Protein AF-A0A916EK78-F1 (afdb_monomer_lite)

Organism: NCBI:txid588596

Secondary structure (DSSP, 8-state):
-PPPPPPPPPSSHHHHHHHHHHHHHHHHHHHHHTS--------HHHHHHHHH-S-------------------------------------------------HHHHHHHHHHHHHHHHIIIIIGGG-

Radius of gyration: 34.61 Å; chains: 1; bounding box: 76×49×81 Å

Structure (mmCIF, N/CA/C/O backbone):
data_AF-A0A916EK78-F1
#
_entry.id   AF-A0A916EK78-F1
#
loop_
_atom_site.group_PDB
_atom_site.id
_atom_site.type_symbol
_atom_site.label_atom_id
_atom_site.label_alt_id
_atom_site.label_comp_id
_atom_site.label_asym_id
_atom_site.label_entity_id
_atom_site.label_seq_id
_atom_site.pdbx_PDB_ins_code
_atom_site.Cartn_x
_atom_site.Cartn_y
_atom_site.Cartn_z
_atom_site.occupancy
_atom_site.B_iso_or_equiv
_atom_site.auth_seq_id
_atom_site.auth_comp_id
_atom_site.auth_asym_id
_atom_site.auth_atom_id
_atom_site.pdbx_PDB_model_num
ATOM 1 N N . MET A 1 1 ? -5.879 -19.128 -7.252 1.00 50.16 1 MET A N 1
ATOM 2 C CA . MET A 1 1 ? -6.136 -19.045 -5.795 1.00 50.16 1 MET A CA 1
ATOM 3 C C . MET A 1 1 ? -7.344 -18.148 -5.583 1.00 50.16 1 MET A C 1
ATOM 5 O O . MET A 1 1 ? -7.380 -17.085 -6.186 1.00 50.16 1 MET A O 1
ATOM 9 N N . LYS A 1 2 ? -8.356 -18.576 -4.820 1.00 68.94 2 LYS A N 1
ATOM 10 C CA . LYS A 1 2 ? -9.522 -17.722 -4.540 1.00 68.94 2 LYS A CA 1
ATOM 11 C C . LYS A 1 2 ? -9.130 -16.699 -3.474 1.00 68.94 2 LYS A C 1
ATOM 13 O O . LYS A 1 2 ? -8.594 -17.080 -2.438 1.00 68.94 2 LYS A O 1
ATOM 18 N N . GLN A 1 3 ? -9.346 -15.418 -3.754 1.00 69.06 3 GLN A N 1
ATOM 19 C CA . GLN A 1 3 ? -9.033 -14.344 -2.816 1.00 69.06 3 GLN A CA 1
ATOM 20 C C . GLN A 1 3 ? -9.987 -14.437 -1.613 1.00 69.06 3 GLN A C 1
ATOM 22 O O . GLN A 1 3 ? -11.180 -14.684 -1.813 1.00 69.06 3 GLN A O 1
ATOM 27 N N . PRO A 1 4 ? -9.498 -14.273 -0.371 1.00 75.12 4 PRO A N 1
ATOM 28 C CA . PRO A 1 4 ? -10.361 -14.326 0.798 1.00 75.12 4 PRO A CA 1
ATOM 29 C C . PRO A 1 4 ? -11.385 -13.180 0.772 1.00 75.12 4 PRO A C 1
ATOM 31 O O . PRO A 1 4 ? -11.087 -12.103 0.231 1.00 75.12 4 PRO A O 1
ATOM 34 N N . PRO A 1 5 ? -12.579 -13.400 1.353 1.00 79.38 5 PRO A N 1
ATOM 35 C CA . PRO A 1 5 ? -13.613 -12.379 1.424 1.00 79.38 5 PRO A CA 1
ATOM 36 C C . PRO A 1 5 ? -13.136 -11.166 2.239 1.00 79.38 5 PRO A C 1
ATOM 38 O O . PRO A 1 5 ? -12.307 -11.313 3.145 1.00 79.38 5 PRO A O 1
ATOM 41 N N . PRO A 1 6 ? -13.637 -9.958 1.926 1.00 82.69 6 PRO A N 1
ATOM 42 C CA . PRO A 1 6 ? -13.287 -8.756 2.669 1.00 82.69 6 PRO A CA 1
ATOM 43 C C . PRO A 1 6 ? -13.760 -8.854 4.133 1.00 82.69 6 PRO A C 1
ATOM 45 O O . PRO A 1 6 ? -14.808 -9.445 4.406 1.00 82.69 6 PRO A O 1
ATOM 48 N N . PRO A 1 7 ? -13.022 -8.261 5.087 1.00 82.81 7 PRO A N 1
ATOM 49 C CA . PRO A 1 7 ? -13.435 -8.210 6.478 1.00 82.81 7 PRO A CA 1
ATOM 50 C C . PRO A 1 7 ? -14.677 -7.313 6.651 1.00 82.81 7 PRO A C 1
ATOM 52 O O . PRO A 1 7 ? -14.784 -6.272 5.988 1.00 82.81 7 PRO A O 1
ATOM 55 N N . PRO A 1 8 ? -15.594 -7.669 7.570 1.00 85.44 8 PRO A N 1
ATOM 56 C CA . PRO A 1 8 ? -16.804 -6.893 7.835 1.00 85.44 8 PRO A CA 1
ATOM 57 C C . PRO A 1 8 ? -16.483 -5.488 8.369 1.00 85.44 8 PRO A C 1
ATOM 59 O O . PRO A 1 8 ? -15.441 -5.276 8.999 1.00 85.44 8 PRO A O 1
ATOM 62 N N . GLU A 1 9 ? -17.378 -4.521 8.131 1.00 84.12 9 GLU A N 1
ATOM 63 C CA . GLU A 1 9 ? -17.207 -3.156 8.647 1.00 84.12 9 GLU A CA 1
ATOM 64 C C . GLU A 1 9 ? -17.256 -3.167 10.187 1.00 84.12 9 GLU A C 1
ATOM 66 O O . GLU A 1 9 ? -18.192 -3.713 10.780 1.00 84.12 9 GLU A O 1
ATOM 71 N N . PRO A 1 10 ? -16.256 -2.587 10.874 1.00 83.44 10 PRO A N 1
ATOM 72 C CA . PRO A 1 10 ? -16.232 -2.581 12.326 1.00 83.44 10 PRO A CA 1
ATOM 73 C C . PRO A 1 10 ? -17.233 -1.568 12.889 1.00 83.44 10 PRO A C 1
ATOM 75 O O . PRO A 1 10 ? -17.247 -0.401 12.503 1.00 83.44 10 PRO A O 1
ATOM 78 N N . SER A 1 11 ? -17.992 -1.983 13.904 1.00 79.50 11 SER A N 1
ATOM 79 C CA . SER A 1 11 ? -18.971 -1.126 14.591 1.00 79.50 11 SER A CA 1
ATOM 80 C C . SER A 1 11 ? -18.333 0.008 15.406 1.00 79.50 11 SER A C 1
ATOM 82 O O . SER A 1 11 ? -18.956 1.037 15.665 1.00 79.50 11 SER A O 1
ATOM 84 N N . LYS A 1 12 ? -17.070 -0.149 15.825 1.00 83.19 12 LYS A N 1
ATOM 85 C CA . LYS A 1 12 ? -16.374 0.819 16.684 1.00 83.19 12 LYS A CA 1
ATOM 86 C C . LYS A 1 12 ? -15.672 1.900 15.861 1.00 83.19 12 LYS A C 1
ATOM 88 O O . LYS A 1 12 ? -14.772 1.616 15.071 1.00 83.19 12 LYS A O 1
ATOM 93 N N . LYS A 1 13 ? -15.960 3.169 16.173 1.00 76.38 13 LYS A N 1
ATOM 94 C CA . LYS A 1 13 ? -15.394 4.364 15.508 1.00 76.38 13 LYS A CA 1
ATOM 95 C C . LYS A 1 13 ? -13.855 4.354 15.412 1.00 76.38 13 LYS A C 1
ATOM 97 O O . LYS A 1 13 ? -13.307 4.714 14.376 1.00 76.38 13 LYS A O 1
ATOM 102 N N . LYS A 1 14 ? -13.149 3.860 16.443 1.00 72.00 14 LYS A N 1
ATOM 103 C CA . LYS A 1 14 ? -11.671 3.743 16.475 1.00 72.00 14 LYS A CA 1
ATOM 104 C C . LYS A 1 14 ? -11.112 2.710 15.481 1.00 72.00 14 LYS A C 1
ATOM 106 O O . LYS A 1 14 ? -9.983 2.849 15.021 1.00 72.00 14 LYS A O 1
ATOM 111 N N . GLN A 1 15 ? -11.884 1.678 15.143 1.00 78.50 15 GLN A N 1
ATOM 112 C CA . GLN A 1 15 ? -11.487 0.639 14.184 1.00 78.50 15 GLN A CA 1
ATOM 113 C C . GLN A 1 15 ? -11.855 1.003 12.739 1.00 78.50 15 GLN A C 1
ATOM 115 O O . GLN A 1 15 ? -11.230 0.496 11.809 1.00 78.50 15 GLN A O 1
ATOM 120 N N . ARG A 1 16 ? -12.790 1.943 12.547 1.00 84.75 16 ARG A N 1
ATOM 121 C CA . ARG A 1 16 ? -13.236 2.408 11.227 1.00 84.75 16 ARG A CA 1
ATOM 122 C C . ARG A 1 16 ? -12.105 2.992 10.381 1.00 84.75 16 ARG A C 1
ATOM 124 O O . ARG A 1 16 ? -12.067 2.757 9.180 1.00 84.75 16 ARG A O 1
ATOM 131 N N . ASN A 1 17 ? -11.143 3.678 11.003 1.00 87.25 17 ASN A N 1
ATOM 132 C CA . ASN A 1 17 ? -10.013 4.259 10.274 1.00 87.25 17 ASN A CA 1
ATOM 133 C C . ASN A 1 17 ? -9.085 3.178 9.690 1.00 87.25 17 ASN A C 1
ATOM 135 O O . ASN A 1 17 ? -8.669 3.265 8.540 1.00 87.25 17 ASN A O 1
ATOM 139 N N . LYS A 1 18 ? -8.827 2.101 10.448 1.00 85.69 18 LYS A N 1
ATOM 140 C CA . LYS A 1 18 ? -8.050 0.952 9.953 1.00 85.69 18 LYS A CA 1
ATOM 141 C C . LYS A 1 18 ? -8.777 0.230 8.819 1.00 85.69 18 LYS A C 1
ATOM 143 O O . LYS A 1 18 ? -8.141 -0.170 7.852 1.00 85.69 18 LYS A O 1
ATOM 148 N N . TRP A 1 19 ? -10.098 0.089 8.931 1.00 88.19 19 TRP A N 1
ATOM 149 C CA . TRP A 1 19 ? -10.919 -0.526 7.888 1.00 88.19 19 TRP A CA 1
ATOM 150 C C . TRP A 1 19 ? -10.953 0.314 6.607 1.00 88.19 19 TRP A C 1
ATOM 152 O O . TRP A 1 19 ? -10.839 -0.236 5.518 1.00 88.19 19 TRP A O 1
ATOM 162 N N . LYS A 1 20 ? -11.007 1.646 6.731 1.00 89.50 20 LYS A N 1
ATOM 163 C CA . LYS A 1 20 ? -10.901 2.560 5.589 1.00 89.50 20 LYS A CA 1
ATOM 164 C C . LYS A 1 20 ? -9.570 2.384 4.847 1.00 89.50 20 LYS A C 1
ATOM 166 O O . LYS A 1 20 ? -9.586 2.139 3.648 1.00 89.50 20 LYS A O 1
ATOM 171 N N . ILE A 1 21 ? -8.448 2.402 5.572 1.00 90.38 21 ILE A N 1
ATOM 172 C CA . ILE A 1 21 ? -7.109 2.179 4.994 1.00 90.38 21 ILE A CA 1
ATOM 173 C C . ILE A 1 21 ? -7.021 0.804 4.320 1.00 90.38 21 ILE A C 1
ATOM 175 O O . ILE A 1 21 ? -6.440 0.666 3.248 1.00 90.38 21 ILE A O 1
ATOM 179 N N . TRP A 1 22 ? -7.593 -0.231 4.942 1.00 89.88 22 TRP A N 1
AT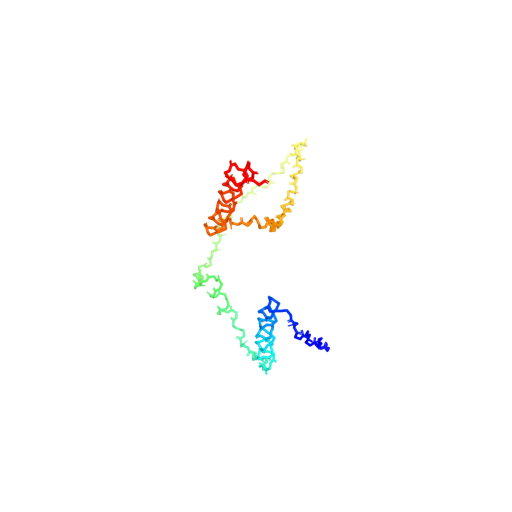OM 180 C CA . TRP A 1 22 ? -7.635 -1.567 4.349 1.00 89.88 22 TRP A CA 1
ATOM 181 C C . TRP A 1 22 ? -8.398 -1.570 3.019 1.00 89.88 22 TRP A C 1
ATOM 183 O O . TRP A 1 22 ? -7.928 -2.163 2.051 1.00 89.88 22 TRP A O 1
ATOM 193 N N . LYS A 1 23 ? -9.540 -0.876 2.961 1.00 91.88 23 LYS A N 1
ATOM 194 C CA . LYS A 1 23 ? -10.370 -0.763 1.759 1.00 91.88 23 LYS A CA 1
ATOM 195 C C . LYS A 1 23 ? -9.629 -0.058 0.622 1.00 91.88 23 LYS A C 1
ATOM 197 O O . LYS A 1 23 ? -9.637 -0.562 -0.494 1.00 91.88 23 LYS A O 1
ATOM 202 N N . GLU A 1 24 ? -8.952 1.048 0.927 1.00 93.56 24 GLU A N 1
ATOM 203 C CA . GLU A 1 24 ? -8.128 1.800 -0.031 1.00 93.56 24 GLU A CA 1
ATOM 204 C C . GLU A 1 24 ? -7.002 0.924 -0.601 1.00 93.56 24 GLU A C 1
ATOM 206 O O . GLU A 1 24 ? -6.885 0.786 -1.815 1.00 93.56 24 GLU A O 1
ATOM 211 N N . LYS A 1 25 ? -6.242 0.231 0.258 1.00 91.44 25 LYS A N 1
ATOM 212 C CA . LYS A 1 25 ? -5.181 -0.692 -0.188 1.00 91.44 25 LYS A CA 1
ATOM 213 C C . LYS A 1 25 ? -5.703 -1.855 -1.019 1.00 91.44 25 LYS A C 1
ATOM 215 O O . LYS A 1 25 ? -5.013 -2.337 -1.913 1.00 91.44 25 LYS A O 1
ATOM 220 N N . ARG A 1 26 ? -6.893 -2.363 -0.688 1.00 89.56 26 ARG A N 1
ATOM 221 C CA . ARG A 1 26 ? -7.501 -3.449 -1.454 1.00 89.56 26 ARG A CA 1
ATOM 222 C C . ARG A 1 26 ? -7.867 -2.978 -2.857 1.00 89.56 26 ARG A C 1
ATOM 224 O O . ARG A 1 26 ? -7.564 -3.686 -3.806 1.00 89.56 26 ARG A O 1
ATOM 231 N N . GLN A 1 27 ? -8.442 -1.787 -2.972 1.00 90.06 27 GLN A N 1
ATOM 232 C CA . GLN A 1 27 ? -8.753 -1.190 -4.264 1.00 90.06 27 GLN A CA 1
ATOM 233 C C . GLN A 1 27 ? -7.487 -0.951 -5.095 1.00 90.06 27 GLN A C 1
ATOM 235 O O . GLN A 1 27 ? -7.444 -1.354 -6.247 1.00 90.06 27 GLN A O 1
ATOM 240 N N . GLU A 1 28 ? -6.426 -0.408 -4.494 1.00 91.56 28 GLU A N 1
ATOM 241 C CA . GLU A 1 28 ? -5.133 -0.225 -5.169 1.00 91.56 28 GLU A CA 1
ATOM 242 C C . GLU A 1 28 ? -4.551 -1.551 -5.687 1.00 91.56 28 GLU A C 1
ATOM 244 O O . GLU A 1 28 ? -4.047 -1.625 -6.808 1.00 91.56 28 GLU A O 1
ATOM 249 N N . TYR A 1 29 ? -4.645 -2.620 -4.890 1.00 88.56 29 TYR A N 1
ATOM 250 C CA . TYR A 1 29 ? -4.231 -3.955 -5.316 1.00 88.56 29 TYR A CA 1
ATOM 251 C C . TYR A 1 29 ? -5.082 -4.479 -6.475 1.00 88.56 29 TYR A C 1
ATOM 253 O O . TYR A 1 29 ? -4.536 -5.023 -7.432 1.00 88.56 29 TYR A O 1
ATOM 261 N N . ASP A 1 30 ? -6.402 -4.328 -6.397 1.00 88.31 30 ASP A N 1
ATOM 262 C CA . ASP A 1 30 ? -7.311 -4.795 -7.441 1.00 88.31 30 ASP A CA 1
ATOM 263 C C . ASP A 1 30 ? -7.073 -4.011 -8.755 1.00 88.31 30 ASP A C 1
ATOM 265 O O . ASP A 1 30 ? -6.985 -4.631 -9.813 1.00 88.31 30 ASP A O 1
ATOM 269 N N . ASP A 1 31 ? -6.828 -2.695 -8.685 1.00 90.56 31 ASP A N 1
ATOM 270 C CA . ASP A 1 31 ? -6.449 -1.835 -9.822 1.00 90.56 31 ASP A CA 1
ATOM 271 C C . ASP A 1 31 ? -5.073 -2.194 -10.413 1.00 90.56 31 ASP A C 1
ATOM 273 O O . ASP A 1 31 ? -4.816 -2.031 -11.610 1.00 90.56 31 ASP A O 1
ATOM 277 N N . PHE A 1 32 ? -4.142 -2.654 -9.574 1.00 87.88 32 PHE A N 1
ATOM 278 C CA . PHE A 1 32 ? -2.851 -3.165 -10.023 1.00 87.88 32 PHE A CA 1
ATOM 279 C C . PHE A 1 32 ? -3.014 -4.507 -10.743 1.00 87.88 32 PHE A C 1
ATOM 281 O O . PHE A 1 32 ? -2.492 -4.680 -11.842 1.00 87.88 32 PHE A O 1
ATOM 288 N N . MET A 1 33 ? -3.770 -5.438 -10.158 1.00 86.81 33 MET A N 1
ATOM 289 C CA . MET A 1 33 ? -4.001 -6.771 -10.722 1.00 86.81 33 MET A CA 1
ATOM 290 C C . MET A 1 33 ? -4.900 -6.753 -11.961 1.00 86.81 33 MET A C 1
ATOM 292 O O . MET A 1 33 ? -4.820 -7.668 -12.778 1.00 86.81 33 MET A O 1
ATOM 296 N N . SER A 1 34 ? -5.752 -5.736 -12.119 1.00 89.31 34 SER A N 1
ATOM 297 C CA . SER A 1 34 ? -6.579 -5.569 -13.316 1.00 89.31 34 SER A CA 1
ATOM 298 C C . SER A 1 34 ? -5.767 -5.150 -14.538 1.00 89.31 34 SER A C 1
ATOM 300 O O . SER A 1 34 ? -6.243 -5.289 -15.665 1.00 89.31 34 SER A O 1
ATOM 302 N N . LYS A 1 35 ? -4.557 -4.612 -14.343 1.00 86.75 35 LYS A N 1
ATOM 303 C CA . LYS A 1 35 ? -3.671 -4.260 -15.451 1.00 86.75 35 LYS A CA 1
ATOM 304 C C . LYS A 1 35 ? -3.014 -5.540 -15.971 1.00 86.75 35 LYS A C 1
ATOM 306 O O . LYS A 1 35 ? -2.357 -6.238 -15.196 1.00 86.75 35 LYS A O 1
ATOM 311 N N . PRO A 1 36 ? -3.160 -5.865 -17.268 1.00 84.44 36 PRO A N 1
ATOM 312 C CA . PRO A 1 36 ? -2.440 -6.989 -17.840 1.00 84.44 36 PRO A CA 1
ATOM 313 C C . PRO A 1 36 ? -0.938 -6.747 -17.691 1.00 84.44 36 PRO A C 1
ATOM 315 O O . PRO A 1 36 ? -0.465 -5.612 -17.784 1.00 84.44 36 PRO A O 1
ATOM 318 N N . TYR A 1 37 ? -0.186 -7.819 -17.451 1.00 78.81 37 TYR A N 1
ATOM 319 C CA . TYR A 1 37 ? 1.265 -7.732 -17.404 1.00 78.81 37 TYR A CA 1
ATOM 320 C C . TYR A 1 37 ? 1.786 -7.266 -18.767 1.00 78.81 37 TYR A C 1
ATOM 322 O O . TYR A 1 37 ? 1.747 -8.008 -19.749 1.00 78.81 37 TYR A O 1
ATOM 330 N N . THR A 1 38 ? 2.276 -6.032 -18.826 1.00 79.56 38 THR A N 1
ATOM 331 C CA . THR A 1 38 ? 2.981 -5.528 -19.999 1.00 79.56 38 THR A CA 1
ATOM 332 C C . THR A 1 38 ? 4.425 -5.993 -19.901 1.00 79.56 38 THR A C 1
ATOM 334 O O . THR A 1 38 ? 5.181 -5.501 -19.062 1.00 79.56 38 THR A O 1
ATOM 337 N N . TYR A 1 39 ? 4.816 -6.944 -20.752 1.00 78.38 39 TYR A N 1
ATOM 338 C CA . TYR A 1 39 ? 6.220 -7.320 -20.878 1.00 78.38 39 TYR A CA 1
ATOM 339 C C . TYR A 1 39 ? 7.011 -6.098 -21.342 1.00 78.38 39 TYR A C 1
ATOM 341 O O . TYR A 1 39 ? 6.811 -5.591 -22.448 1.00 78.38 39 TYR A O 1
ATOM 349 N N . ARG A 1 40 ? 7.894 -5.604 -20.475 1.00 75.06 40 ARG A N 1
ATOM 350 C CA . ARG A 1 40 ? 8.869 -4.593 -20.861 1.00 75.06 40 ARG A CA 1
ATOM 351 C C . ARG A 1 40 ? 10.050 -5.336 -21.486 1.00 75.06 40 ARG A C 1
ATOM 353 O O . ARG A 1 40 ? 10.576 -6.233 -20.825 1.00 75.06 40 ARG A O 1
ATOM 360 N N . PRO A 1 41 ? 10.465 -5.000 -22.718 1.00 79.31 41 PRO A N 1
ATOM 361 C CA . PRO A 1 41 ? 11.659 -5.584 -23.308 1.00 79.31 41 PRO A CA 1
ATOM 362 C C . PRO A 1 41 ? 12.833 -5.410 -22.346 1.00 79.31 41 PRO A C 1
ATOM 364 O O . PRO A 1 41 ? 13.144 -4.290 -21.936 1.00 79.31 41 PRO A O 1
ATOM 367 N N . PHE A 1 42 ? 13.442 -6.521 -21.940 1.00 79.31 42 PHE A N 1
ATOM 368 C CA . PHE A 1 42 ? 14.638 -6.489 -21.113 1.00 79.31 42 PHE A CA 1
ATOM 369 C C . PHE A 1 42 ? 15.840 -6.248 -22.024 1.00 79.31 42 PHE A C 1
ATOM 371 O O . PHE A 1 42 ? 16.192 -7.114 -22.822 1.00 79.31 42 PHE A O 1
ATOM 378 N N . SER A 1 43 ? 16.458 -5.073 -21.917 1.00 81.62 43 SER A N 1
ATOM 379 C CA . SER A 1 43 ? 17.762 -4.803 -22.524 1.00 81.62 43 SER A CA 1
ATOM 380 C C . SER A 1 43 ? 18.836 -4.918 -21.436 1.00 81.62 43 SER A C 1
ATOM 382 O O . SER A 1 43 ? 18.868 -4.056 -20.548 1.00 81.62 43 SER A O 1
ATOM 384 N N . PRO A 1 44 ? 19.706 -5.944 -21.488 1.00 78.62 44 PRO A N 1
ATOM 385 C CA . PRO A 1 44 ? 20.793 -6.121 -20.526 1.00 78.62 44 PRO A CA 1
ATOM 386 C C . PRO A 1 44 ? 21.649 -4.860 -20.365 1.00 78.62 44 PRO A C 1
ATOM 388 O O . PRO A 1 44 ? 22.009 -4.510 -19.245 1.00 78.62 44 PRO A O 1
ATOM 391 N N . ASP A 1 45 ? 21.884 -4.136 -21.461 1.00 75.19 45 ASP A N 1
ATOM 392 C CA . ASP A 1 45 ? 22.697 -2.919 -21.473 1.00 75.19 45 ASP A CA 1
ATOM 393 C C . ASP A 1 45 ? 22.061 -1.784 -20.662 1.00 75.19 45 ASP A C 1
ATOM 395 O O . ASP A 1 45 ? 22.739 -1.152 -19.856 1.00 75.19 45 ASP A O 1
ATOM 399 N N . ALA A 1 46 ? 20.748 -1.558 -20.798 1.00 77.50 46 ALA A N 1
ATOM 400 C CA . ALA A 1 46 ? 20.065 -0.539 -19.995 1.00 77.50 46 ALA A CA 1
ATOM 401 C C . ALA A 1 46 ? 19.982 -0.937 -18.515 1.00 77.50 46 ALA A C 1
ATOM 403 O O . ALA A 1 46 ? 20.132 -0.083 -17.649 1.00 77.50 46 ALA A O 1
A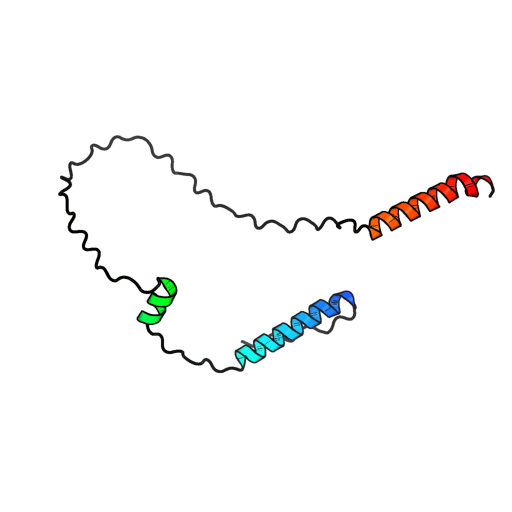TOM 404 N N . TYR A 1 47 ? 19.793 -2.229 -18.217 1.00 78.56 47 TYR A N 1
ATOM 405 C CA . TYR A 1 47 ? 19.809 -2.729 -16.839 1.00 78.56 47 TYR A CA 1
ATOM 406 C C . TYR A 1 47 ? 21.185 -2.529 -16.192 1.00 78.56 47 TYR A C 1
ATOM 408 O O . TYR A 1 47 ? 21.287 -2.058 -15.060 1.00 78.56 47 TYR A O 1
ATOM 416 N N . HIS A 1 48 ? 22.256 -2.840 -16.925 1.00 78.50 48 HIS A N 1
ATOM 417 C CA . HIS A 1 48 ? 23.618 -2.645 -16.445 1.00 78.50 48 HIS A CA 1
ATOM 418 C C . HIS A 1 48 ? 23.952 -1.154 -16.281 1.00 78.50 48 HIS A C 1
ATOM 420 O O . HIS A 1 48 ? 24.597 -0.784 -15.301 1.00 78.50 48 HIS A O 1
ATOM 426 N N . GLN A 1 49 ? 23.490 -0.290 -17.190 1.00 79.06 49 GLN A N 1
ATOM 427 C CA . GLN A 1 49 ? 23.660 1.160 -17.064 1.00 79.06 49 GLN A CA 1
ATOM 428 C C . GLN A 1 49 ? 22.893 1.752 -15.876 1.00 79.06 49 GLN A C 1
ATOM 430 O O . GLN A 1 49 ? 23.394 2.658 -15.217 1.00 79.06 49 GLN A O 1
ATOM 435 N N . GLU A 1 50 ? 21.695 1.248 -15.577 1.00 78.94 50 GLU A N 1
ATOM 436 C CA . GLU A 1 50 ? 20.899 1.700 -14.433 1.00 78.94 50 GLU A CA 1
ATOM 437 C C . GLU A 1 50 ? 21.528 1.280 -13.096 1.00 78.94 50 GLU A C 1
ATOM 439 O O . GLU A 1 50 ? 21.590 2.087 -12.170 1.00 78.94 50 GLU A O 1
ATOM 444 N N . LEU A 1 51 ? 22.035 0.044 -12.991 1.00 80.31 51 LEU A N 1
ATOM 445 C CA . LEU A 1 51 ? 22.649 -0.444 -11.750 1.00 80.31 51 LEU A CA 1
ATOM 446 C C . LEU A 1 51 ? 24.060 0.092 -11.504 1.00 80.31 51 LEU A C 1
ATOM 448 O O . LEU A 1 51 ? 24.427 0.325 -10.353 1.00 80.31 51 LEU A O 1
ATOM 452 N N . PHE A 1 52 ? 24.866 0.227 -12.556 1.00 80.50 52 PHE A N 1
ATOM 453 C CA . PHE A 1 52 ? 26.304 0.483 -12.434 1.00 80.50 52 PHE A CA 1
ATOM 454 C C . PHE A 1 52 ? 26.729 1.838 -13.020 1.00 80.50 52 PHE A C 1
ATOM 456 O O . PHE A 1 52 ? 27.918 2.153 -13.032 1.00 80.50 52 PHE A O 1
ATOM 463 N N . GLY A 1 53 ? 25.772 2.656 -13.475 1.00 71.62 53 GLY A N 1
ATOM 464 C CA . GLY A 1 53 ? 26.045 3.874 -14.236 1.00 71.62 53 GLY A CA 1
ATOM 465 C C . GLY A 1 53 ? 26.531 3.561 -15.657 1.00 71.62 53 GLY A C 1
ATOM 466 O O . GLY A 1 53 ? 26.652 2.390 -16.029 1.00 71.62 53 GLY A O 1
ATOM 467 N N . PRO A 1 54 ? 26.820 4.582 -16.485 1.00 71.50 54 PRO A N 1
ATOM 468 C CA . PRO A 1 54 ? 27.533 4.373 -17.738 1.00 71.50 54 PRO A CA 1
ATOM 469 C C . PRO A 1 54 ? 28.893 3.760 -17.401 1.00 71.50 54 PRO A C 1
ATOM 471 O O . PRO A 1 54 ? 29.819 4.458 -16.989 1.00 71.50 54 PRO A O 1
ATOM 474 N N . ALA A 1 55 ? 28.982 2.434 -17.498 1.00 60.91 55 ALA A N 1
ATOM 475 C CA . ALA A 1 55 ? 30.212 1.714 -17.264 1.00 60.91 55 ALA A CA 1
ATOM 476 C C . ALA A 1 55 ? 31.238 2.251 -18.262 1.00 60.91 55 ALA A C 1
ATOM 478 O O . ALA A 1 55 ? 31.104 2.061 -19.472 1.00 60.91 55 ALA A O 1
ATOM 479 N N . HIS A 1 56 ? 32.246 2.947 -17.740 1.00 57.41 56 HIS A N 1
ATOM 480 C CA . HIS A 1 56 ? 33.538 3.073 -18.386 1.00 57.41 56 HIS A CA 1
ATOM 481 C C . HIS A 1 56 ? 34.014 1.628 -18.571 1.00 57.41 56 HIS A C 1
ATOM 483 O O . HIS A 1 56 ? 34.527 0.997 -17.649 1.00 57.41 56 HIS A O 1
ATOM 489 N N . LEU A 1 57 ? 33.705 1.056 -19.734 1.00 59.66 57 LEU A N 1
ATOM 490 C CA . LEU A 1 57 ? 34.273 -0.192 -20.217 1.00 59.66 57 LEU A CA 1
ATOM 491 C C . LEU A 1 57 ? 35.735 0.092 -20.558 1.00 59.66 57 LEU A C 1
ATOM 493 O O . LEU A 1 57 ? 36.122 0.004 -21.716 1.00 59.66 57 LEU A O 1
ATOM 497 N N . ASP A 1 58 ? 36.539 0.464 -19.566 1.00 59.12 58 ASP A N 1
ATOM 498 C CA . ASP A 1 58 ? 37.957 0.184 -19.667 1.00 59.12 58 ASP A CA 1
ATOM 499 C C . ASP A 1 58 ? 38.083 -1.292 -19.312 1.00 59.12 58 ASP A C 1
ATOM 501 O O . ASP A 1 58 ? 37.783 -1.679 -18.174 1.00 59.12 58 ASP A O 1
ATOM 505 N N . PRO A 1 59 ? 38.456 -2.158 -20.268 1.00 58.75 59 PRO A N 1
ATOM 506 C CA . PRO A 1 59 ? 38.827 -3.514 -19.938 1.00 58.75 59 PRO A CA 1
ATOM 507 C C . PRO A 1 59 ? 40.030 -3.385 -19.009 1.00 58.75 59 PRO A C 1
ATOM 509 O O . PRO A 1 59 ? 41.128 -3.051 -19.446 1.00 58.75 59 PRO A O 1
ATOM 512 N N . TYR A 1 60 ? 39.823 -3.586 -17.709 1.00 58.25 60 TYR A N 1
ATOM 513 C CA . TYR A 1 60 ? 40.923 -3.719 -16.770 1.00 58.25 60 TYR A CA 1
ATOM 514 C C . TYR A 1 60 ? 41.629 -5.041 -17.089 1.00 58.25 60 TYR A C 1
ATOM 516 O O . TYR A 1 60 ? 41.326 -6.090 -16.522 1.00 58.25 60 TYR A O 1
ATOM 524 N N . THR A 1 61 ? 42.532 -5.014 -18.068 1.00 59.50 61 THR A N 1
ATOM 525 C CA . THR A 1 61 ? 43.467 -6.101 -18.333 1.00 59.50 61 THR A CA 1
ATOM 526 C C . THR A 1 61 ? 44.563 -5.992 -17.285 1.00 59.50 61 THR A C 1
ATOM 528 O O . THR A 1 61 ? 45.512 -5.222 -17.415 1.00 59.50 61 THR A O 1
ATOM 531 N N . SER A 1 62 ? 44.381 -6.725 -16.190 1.00 58.91 62 SER A N 1
ATOM 532 C CA . SER A 1 62 ? 45.429 -6.998 -15.211 1.00 58.91 62 SER A CA 1
ATOM 533 C C . SER A 1 62 ? 46.526 -7.846 -15.871 1.00 58.91 62 SER A C 1
ATOM 535 O O . SER A 1 62 ? 46.587 -9.057 -15.679 1.00 58.91 62 SER A O 1
ATOM 537 N N . ASP A 1 63 ? 47.392 -7.210 -16.659 1.00 59.47 63 ASP A N 1
ATOM 538 C CA . ASP A 1 63 ? 48.653 -7.793 -17.141 1.00 59.47 63 ASP A CA 1
ATOM 539 C C . ASP A 1 63 ? 49.761 -7.703 -16.070 1.00 59.47 63 ASP A C 1
ATOM 541 O O . ASP A 1 63 ? 50.950 -7.656 -16.372 1.00 59.47 63 ASP A O 1
ATOM 545 N N . ASP A 1 64 ? 49.395 -7.720 -14.786 1.00 58.91 64 ASP A N 1
ATOM 546 C CA . ASP A 1 64 ? 50.340 -7.813 -13.671 1.00 58.91 64 ASP A CA 1
ATOM 547 C C . ASP A 1 64 ? 50.461 -9.271 -13.190 1.00 58.91 64 ASP A C 1
ATOM 549 O O . ASP A 1 64 ? 50.285 -9.599 -12.014 1.00 58.91 64 ASP A O 1
ATOM 553 N N . THR A 1 65 ? 50.810 -10.196 -14.091 1.00 57.03 65 THR A N 1
ATOM 554 C CA . THR A 1 65 ? 51.281 -11.528 -13.681 1.00 57.03 65 THR A CA 1
ATOM 555 C C . THR A 1 65 ? 52.713 -11.430 -13.163 1.00 57.03 65 THR A C 1
ATOM 557 O O . THR A 1 65 ? 53.675 -11.765 -13.855 1.00 57.03 65 THR A O 1
ATOM 560 N N . LYS A 1 66 ? 52.883 -10.991 -11.914 1.00 57.03 66 LYS A N 1
ATOM 561 C CA . LYS A 1 66 ? 54.134 -11.234 -11.186 1.00 57.03 66 LYS A CA 1
ATOM 562 C C . LYS A 1 66 ? 54.136 -12.708 -10.802 1.00 57.03 66 LYS A C 1
ATOM 564 O O . LYS A 1 66 ? 53.293 -13.140 -10.020 1.00 57.03 66 LYS A O 1
ATOM 569 N N . ALA A 1 67 ? 55.037 -13.483 -11.401 1.00 56.22 67 ALA A N 1
ATOM 570 C CA . ALA A 1 67 ? 55.212 -14.901 -11.117 1.00 56.22 67 ALA A CA 1
ATOM 571 C C . ALA A 1 67 ? 55.505 -15.101 -9.620 1.00 56.22 67 ALA A C 1
ATOM 573 O O . ALA A 1 67 ? 56.627 -14.913 -9.155 1.00 56.22 67 ALA A O 1
ATOM 574 N N . VAL A 1 68 ? 54.478 -15.451 -8.848 1.00 57.97 68 VAL A N 1
ATOM 575 C CA . VAL A 1 68 ? 54.643 -15.901 -7.468 1.00 57.97 68 VAL A CA 1
ATOM 576 C C . VAL A 1 68 ? 55.153 -17.334 -7.549 1.00 57.97 68 VAL A C 1
ATOM 578 O O . VAL A 1 68 ? 54.385 -18.262 -7.801 1.00 57.97 68 VAL A O 1
ATOM 581 N N . GLU A 1 69 ? 56.466 -17.519 -7.382 1.00 55.91 69 GLU A N 1
ATOM 582 C CA . GLU A 1 69 ? 57.047 -18.842 -7.157 1.00 55.91 69 GLU A CA 1
ATOM 583 C C . GLU A 1 69 ? 56.348 -19.483 -5.955 1.00 55.91 69 GLU A C 1
ATOM 585 O O . GLU A 1 69 ? 56.492 -19.054 -4.807 1.00 55.91 69 GLU A O 1
ATOM 590 N N . HIS A 1 70 ? 55.566 -20.523 -6.224 1.00 51.78 70 HIS A N 1
ATOM 591 C CA . HIS A 1 70 ? 54.797 -21.216 -5.208 1.00 51.78 70 HIS A CA 1
ATOM 592 C C . HIS A 1 70 ? 55.723 -22.144 -4.409 1.00 51.78 70 HIS A C 1
ATOM 594 O O . HIS A 1 70 ? 55.761 -23.354 -4.624 1.00 51.78 70 HIS A O 1
ATOM 600 N N . ARG A 1 71 ? 56.492 -21.596 -3.461 1.00 58.66 71 ARG A N 1
ATOM 601 C CA . ARG A 1 71 ? 57.161 -22.427 -2.449 1.00 58.66 71 ARG A CA 1
ATOM 602 C C . ARG A 1 71 ? 56.093 -23.000 -1.510 1.00 58.66 71 ARG A C 1
ATOM 604 O O . ARG A 1 71 ? 55.314 -22.225 -0.955 1.00 58.66 71 ARG A O 1
ATOM 611 N N . PRO A 1 72 ? 56.019 -24.327 -1.301 1.00 55.91 72 PRO A N 1
ATOM 612 C CA . PRO A 1 72 ? 55.080 -24.884 -0.343 1.00 55.91 72 PRO A CA 1
ATOM 613 C C . PRO A 1 72 ? 55.469 -24.433 1.068 1.00 55.91 72 PRO A C 1
ATOM 615 O O . PRO A 1 72 ? 56.520 -24.808 1.593 1.00 55.91 72 PRO A O 1
ATOM 618 N N . LEU A 1 73 ? 54.614 -23.604 1.666 1.00 55.72 73 LEU A N 1
ATOM 619 C CA . LEU A 1 73 ? 54.725 -23.163 3.048 1.00 55.72 73 LEU A CA 1
ATOM 620 C C . LEU A 1 73 ? 54.597 -24.397 3.950 1.00 55.72 73 LEU A C 1
ATOM 622 O O . LEU A 1 73 ? 53.579 -25.096 3.917 1.00 55.72 73 LEU A O 1
ATOM 626 N N . LYS A 1 74 ? 55.650 -24.698 4.718 1.00 54.84 74 LYS A N 1
ATOM 627 C CA . LYS A 1 74 ? 55.609 -25.744 5.743 1.00 54.84 74 LYS A CA 1
ATOM 628 C C . LYS A 1 74 ? 54.410 -25.461 6.652 1.00 54.84 74 LYS A C 1
ATOM 630 O O . LYS A 1 74 ? 54.249 -24.351 7.148 1.00 54.84 74 LYS A O 1
ATOM 635 N N . ARG A 1 75 ? 53.535 -26.461 6.785 1.00 55.75 75 ARG A N 1
ATOM 636 C CA . ARG A 1 75 ? 52.372 -26.444 7.675 1.00 55.75 75 ARG A CA 1
ATOM 637 C C . ARG A 1 75 ? 52.854 -26.289 9.115 1.00 55.75 75 ARG A C 1
ATOM 639 O O . ARG A 1 75 ? 53.156 -27.292 9.756 1.00 55.75 75 ARG A O 1
ATOM 646 N N . ASP A 1 76 ? 52.858 -25.065 9.620 1.00 51.62 76 ASP A N 1
ATOM 647 C CA . ASP A 1 76 ? 52.924 -24.842 11.056 1.00 51.62 76 ASP A CA 1
ATOM 648 C C . ASP A 1 76 ? 51.503 -24.872 11.618 1.00 51.62 76 ASP A C 1
ATOM 650 O O . ASP A 1 76 ? 50.620 -24.073 11.303 1.00 51.62 76 ASP A O 1
ATOM 654 N N . THR A 1 77 ? 51.277 -25.921 12.398 1.00 55.66 77 THR A N 1
ATOM 655 C CA . THR A 1 77 ? 50.012 -26.271 13.029 1.00 55.66 77 THR A CA 1
ATOM 656 C C . THR A 1 77 ? 49.852 -25.426 14.288 1.00 55.66 77 THR A C 1
ATOM 658 O O . THR A 1 77 ? 50.259 -25.841 15.360 1.00 55.66 77 THR A O 1
ATOM 661 N N . SER A 1 78 ? 49.307 -24.222 14.156 1.00 54.44 78 SER A N 1
ATOM 662 C CA . SER A 1 78 ? 48.532 -23.476 15.166 1.00 54.44 78 SER A CA 1
ATOM 663 C C . SER A 1 78 ? 48.191 -22.150 14.480 1.00 54.44 78 SER A C 1
ATOM 665 O O . SER A 1 78 ? 49.063 -21.503 13.925 1.00 54.44 78 SER A O 1
ATOM 667 N N . THR A 1 79 ? 46.965 -21.678 14.343 1.00 45.34 79 THR A N 1
ATOM 668 C CA . THR A 1 79 ? 45.927 -21.515 15.347 1.00 45.34 79 THR A CA 1
ATOM 669 C C . THR A 1 79 ? 44.672 -21.202 14.543 1.00 45.34 79 THR A C 1
ATOM 671 O O . THR A 1 79 ? 44.660 -20.233 13.788 1.00 45.34 79 THR A O 1
ATOM 674 N N . ASN A 1 80 ? 43.629 -22.016 14.652 1.00 51.69 80 ASN A N 1
ATOM 675 C CA . ASN A 1 80 ? 42.334 -21.682 14.075 1.00 51.69 80 ASN A CA 1
ATOM 676 C C . ASN A 1 80 ? 41.416 -21.336 15.248 1.00 51.69 80 ASN A C 1
ATOM 678 O O . ASN A 1 80 ? 40.830 -22.252 15.827 1.00 51.69 80 ASN A O 1
ATOM 682 N N . PRO A 1 81 ? 41.289 -20.066 15.672 1.00 51.91 81 PRO A N 1
ATOM 683 C CA . PRO A 1 81 ? 40.071 -19.696 16.346 1.00 51.91 81 PRO A CA 1
ATOM 684 C C . PRO A 1 81 ? 39.040 -19.584 15.228 1.00 51.91 81 PRO A C 1
ATOM 686 O O . PRO A 1 81 ? 39.042 -18.620 14.463 1.00 51.91 81 PRO A O 1
ATOM 689 N N . SER A 1 82 ? 38.189 -20.601 15.090 1.00 55.81 82 SER A N 1
ATOM 690 C CA . SER A 1 82 ? 36.959 -20.458 14.321 1.00 55.81 82 SER A CA 1
ATOM 691 C C . SER A 1 82 ? 36.282 -19.187 14.817 1.00 55.81 82 SER A C 1
ATOM 693 O O . SER A 1 82 ? 35.852 -19.126 15.970 1.00 55.81 82 SER A O 1
ATOM 695 N N . ALA A 1 83 ? 36.276 -18.145 13.983 1.00 51.91 83 ALA A N 1
ATOM 696 C CA . ALA A 1 83 ? 35.584 -16.914 14.304 1.00 51.91 83 ALA A CA 1
ATOM 697 C C . ALA A 1 83 ? 34.146 -17.309 14.659 1.00 51.91 83 ALA A C 1
ATOM 699 O O . ALA A 1 83 ? 33.508 -18.008 13.861 1.00 51.91 83 ALA A O 1
ATOM 700 N N . PRO A 1 84 ? 33.628 -16.950 15.846 1.00 49.94 84 PRO A N 1
ATOM 701 C CA . PRO A 1 84 ? 32.232 -17.196 16.115 1.00 49.94 84 PRO A CA 1
ATOM 702 C C . PRO A 1 84 ? 31.478 -16.403 15.057 1.00 49.94 84 PRO A C 1
ATOM 704 O O . PRO A 1 84 ? 31.621 -15.183 14.967 1.00 49.94 84 PRO A O 1
ATOM 707 N N . SER A 1 85 ? 30.719 -17.112 14.219 1.00 45.28 85 SER A N 1
ATOM 708 C CA . SER A 1 85 ? 29.693 -16.491 13.400 1.00 45.28 85 SER A CA 1
ATOM 709 C C . SER A 1 85 ? 28.755 -15.812 14.384 1.00 45.28 85 SER A C 1
ATOM 711 O O . SER A 1 85 ? 27.877 -16.435 14.985 1.00 45.28 85 SER A O 1
ATOM 713 N N . THR A 1 86 ? 28.989 -14.527 14.622 1.00 47.91 86 THR A N 1
ATOM 714 C CA . THR A 1 86 ? 27.995 -13.659 15.208 1.00 47.91 86 THR A CA 1
ATOM 715 C C . THR A 1 86 ? 26.917 -13.578 14.149 1.00 47.91 86 THR A C 1
ATOM 717 O O . THR A 1 86 ? 26.902 -12.707 13.283 1.00 47.91 86 THR A O 1
ATOM 720 N N . SER A 1 87 ? 25.991 -14.539 14.200 1.00 47.38 87 SER A N 1
ATOM 721 C CA . SER A 1 87 ? 24.643 -14.275 13.750 1.00 47.38 87 SER A CA 1
ATOM 722 C C . SER A 1 87 ? 24.256 -13.003 14.492 1.00 47.38 87 SER A C 1
ATOM 724 O O . SER A 1 87 ? 23.986 -12.999 15.696 1.00 47.38 87 SER A O 1
ATOM 726 N N . LEU A 1 88 ? 24.329 -11.871 13.799 1.00 51.53 88 LEU A N 1
ATOM 727 C CA . LEU A 1 88 ? 23.566 -10.713 14.188 1.00 51.53 88 LEU A CA 1
ATOM 728 C C . LEU A 1 88 ? 22.130 -11.176 13.994 1.00 51.53 88 LEU A C 1
ATOM 730 O O . LEU A 1 88 ? 21.499 -10.962 12.963 1.00 51.53 88 LEU A O 1
ATOM 734 N N . THR A 1 89 ? 21.624 -11.866 15.015 1.00 51.62 89 THR A N 1
ATOM 735 C CA . THR A 1 89 ? 20.227 -11.814 15.373 1.00 51.62 89 THR A CA 1
ATOM 736 C C . THR A 1 89 ? 20.001 -10.337 15.626 1.00 51.62 89 THR A C 1
ATOM 738 O O . THR A 1 89 ? 20.122 -9.854 16.752 1.00 51.62 89 THR A O 1
ATOM 741 N N . ILE A 1 90 ? 19.754 -9.592 14.547 1.00 54.28 90 ILE A N 1
ATOM 742 C CA . ILE A 1 90 ? 19.130 -8.289 14.606 1.00 54.28 90 ILE A CA 1
ATOM 743 C C . ILE A 1 90 ? 17.773 -8.629 15.195 1.00 54.28 90 ILE A C 1
ATOM 745 O O . ILE A 1 90 ? 16.821 -8.968 14.491 1.00 54.28 90 ILE A O 1
ATOM 749 N N . LYS A 1 91 ? 17.714 -8.663 16.531 1.00 54.97 91 LYS A N 1
ATOM 750 C CA . LYS A 1 91 ? 16.464 -8.640 17.259 1.00 54.97 91 LYS A CA 1
ATOM 751 C C . LYS A 1 91 ? 15.805 -7.387 16.731 1.00 54.97 91 LYS A C 1
ATOM 753 O O . LYS A 1 91 ? 16.231 -6.280 17.050 1.00 54.97 91 LYS A O 1
ATOM 758 N N . ARG A 1 92 ? 14.820 -7.577 15.853 1.00 54.03 92 ARG A N 1
ATOM 759 C CA . ARG A 1 92 ? 13.886 -6.533 15.461 1.00 54.03 92 ARG A CA 1
ATOM 760 C C . ARG A 1 92 ? 13.522 -5.833 16.768 1.00 54.03 92 ARG A C 1
ATOM 762 O O . ARG A 1 92 ? 13.098 -6.549 17.685 1.00 54.03 92 ARG A O 1
ATOM 769 N N . PRO A 1 93 ? 13.767 -4.521 16.925 1.00 54.31 93 PRO A N 1
ATOM 770 C CA . PRO A 1 93 ? 13.364 -3.857 18.147 1.00 54.31 93 PRO A CA 1
ATOM 771 C C . PRO A 1 93 ? 11.879 -4.166 18.301 1.00 54.31 93 PRO A C 1
ATOM 773 O O . PRO A 1 93 ? 11.084 -3.901 17.392 1.00 54.31 93 PRO A O 1
ATOM 776 N N . ARG A 1 94 ? 11.509 -4.837 19.401 1.00 61.84 94 ARG A N 1
ATOM 777 C CA . ARG A 1 94 ? 10.102 -4.855 19.790 1.00 61.84 94 ARG A CA 1
ATOM 778 C C . ARG A 1 94 ? 9.693 -3.385 19.818 1.00 61.84 94 ARG A C 1
ATOM 780 O O . ARG A 1 94 ? 10.492 -2.583 20.310 1.00 61.84 94 ARG A O 1
ATOM 787 N N . PRO A 1 95 ? 8.522 -3.009 19.279 1.00 51.91 95 PRO A N 1
ATOM 788 C CA . PRO A 1 95 ? 8.003 -1.688 19.575 1.00 51.91 95 PRO A CA 1
ATOM 789 C C . PRO A 1 95 ? 8.034 -1.585 21.095 1.00 51.91 95 PRO A C 1
ATOM 791 O O . PRO A 1 95 ? 7.429 -2.417 21.774 1.00 51.91 95 PRO A O 1
ATOM 794 N N . ALA A 1 96 ? 8.855 -0.667 21.611 1.00 48.47 96 ALA A N 1
ATOM 795 C CA . ALA A 1 96 ? 8.788 -0.302 23.008 1.00 48.47 96 ALA A CA 1
ATOM 796 C C . ALA A 1 96 ? 7.312 -0.023 23.249 1.00 48.47 96 ALA A C 1
ATOM 798 O O . ALA A 1 96 ? 6.714 0.723 22.461 1.00 48.47 96 ALA A O 1
ATOM 799 N N . ASP A 1 97 ? 6.723 -0.701 24.236 1.00 51.69 97 ASP A N 1
ATOM 800 C CA . ASP A 1 97 ? 5.389 -0.364 24.703 1.00 51.69 97 ASP A CA 1
ATOM 801 C C . ASP A 1 97 ? 5.348 1.150 24.764 1.00 51.69 97 ASP A C 1
ATOM 803 O O . ASP A 1 97 ? 6.183 1.775 25.423 1.00 51.69 97 ASP A O 1
ATOM 807 N N . SER A 1 98 ? 4.503 1.725 23.910 1.00 51.16 98 SER A N 1
ATOM 808 C CA . SER A 1 98 ? 4.438 3.154 23.703 1.00 51.16 98 SER A CA 1
ATOM 809 C C . SER A 1 98 ? 4.116 3.754 25.056 1.00 51.16 98 SER A C 1
ATOM 811 O O . SER A 1 98 ? 2.954 3.743 25.472 1.00 51.16 98 SER A O 1
ATOM 813 N N . PHE A 1 99 ? 5.143 4.235 25.756 1.00 54.28 99 PHE A N 1
ATOM 814 C CA . PHE A 1 99 ? 4.958 5.127 26.876 1.00 54.28 99 PHE A CA 1
ATOM 815 C C . PHE A 1 99 ? 4.045 6.221 26.337 1.00 54.28 99 PHE A C 1
ATOM 817 O O . PHE A 1 99 ? 4.358 6.795 25.284 1.00 54.28 99 PHE A O 1
ATOM 824 N N . PRO A 1 100 ? 2.874 6.457 26.951 1.00 54.03 100 PRO A N 1
ATOM 825 C CA . PRO A 1 100 ? 2.060 7.564 26.519 1.00 54.03 100 PRO A CA 1
ATOM 826 C C . PRO A 1 100 ? 2.934 8.786 26.750 1.00 54.03 100 PRO A C 1
ATOM 828 O O . PRO A 1 100 ? 3.225 9.134 27.893 1.00 54.03 100 PRO A O 1
ATOM 831 N N . TYR A 1 101 ? 3.400 9.401 25.661 1.00 55.0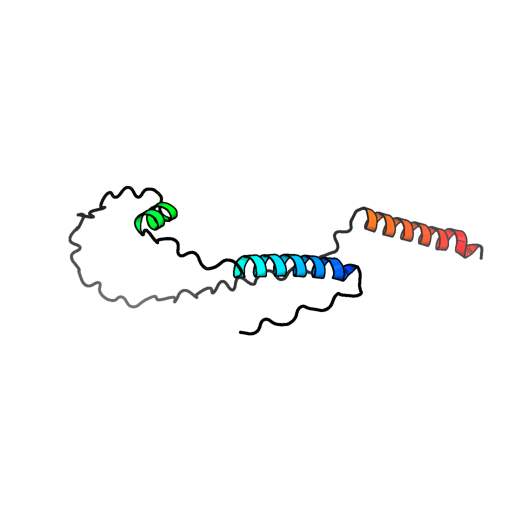3 101 TYR A N 1
ATOM 832 C CA . TYR A 1 101 ? 3.875 10.767 25.711 1.00 55.03 101 TYR A CA 1
ATOM 833 C C . TYR A 1 101 ? 2.767 11.517 26.438 1.00 55.03 101 TYR A C 1
ATOM 835 O O . TYR A 1 101 ? 1.646 11.621 25.929 1.00 55.03 101 TYR A O 1
ATOM 843 N N . LEU A 1 102 ? 3.046 11.908 27.682 1.00 58.97 102 LEU A N 1
ATOM 844 C CA . LEU A 1 102 ? 2.195 12.768 28.481 1.00 58.97 102 LEU A CA 1
ATOM 845 C C . LEU A 1 102 ? 2.099 14.056 27.684 1.00 58.97 102 LEU A C 1
ATOM 847 O O . LEU A 1 102 ? 2.938 14.944 27.788 1.00 58.97 102 LEU A O 1
ATOM 851 N N . THR A 1 103 ? 1.112 14.105 26.792 1.00 70.31 103 THR A N 1
ATOM 852 C CA . THR A 1 103 ? 0.794 15.324 26.068 1.00 70.31 103 THR A CA 1
ATOM 853 C C . THR A 1 103 ? 0.581 16.410 27.121 1.00 70.31 103 THR A C 1
ATOM 855 O O . THR A 1 103 ? 0.034 16.108 28.190 1.00 70.31 103 THR A O 1
ATOM 858 N N . PRO A 1 104 ? 1.003 17.657 26.868 1.00 73.56 104 PRO A N 1
ATOM 859 C CA . PRO A 1 104 ? 0.899 18.731 27.858 1.00 73.56 104 PRO A CA 1
ATOM 860 C C . PRO A 1 104 ? -0.528 18.851 28.419 1.00 73.56 104 PRO A C 1
ATOM 862 O O . PRO A 1 104 ? -0.715 19.089 29.606 1.00 73.56 104 PRO A O 1
ATOM 865 N N . TYR A 1 105 ? -1.540 18.542 27.606 1.00 75.81 105 TYR A N 1
ATOM 866 C CA . TYR A 1 105 ? -2.942 18.464 28.015 1.00 75.81 105 TYR A CA 1
ATOM 867 C C . TYR A 1 105 ? -3.249 17.381 29.061 1.00 75.81 105 TYR A C 1
ATOM 869 O O . TYR A 1 105 ? -3.997 17.641 30.000 1.00 75.81 105 TYR A O 1
ATOM 877 N N . LEU A 1 106 ? -2.683 16.176 28.937 1.00 82.00 106 LEU A N 1
ATOM 878 C CA . LEU A 1 106 ? -2.893 15.101 29.912 1.00 82.00 106 LEU A CA 1
ATOM 879 C C . LEU A 1 106 ? -2.241 15.446 31.260 1.00 82.00 106 LEU A C 1
ATOM 881 O O . LEU A 1 106 ? -2.840 15.203 32.305 1.00 82.00 106 LEU A O 1
ATOM 885 N N . LEU A 1 107 ? -1.057 16.069 31.233 1.00 83.81 107 LEU A N 1
ATOM 886 C CA . LEU A 1 107 ? -0.376 16.556 32.435 1.00 83.81 107 LEU A CA 1
ATOM 887 C C . LEU A 1 107 ? -1.206 17.638 33.145 1.00 83.81 107 LEU A C 1
ATOM 889 O O . LEU A 1 107 ? -1.421 17.554 34.352 1.00 83.81 107 LEU A O 1
ATOM 893 N N . ILE A 1 108 ? -1.734 18.609 32.392 1.00 84.94 108 ILE A N 1
ATOM 894 C CA . ILE A 1 108 ? -2.594 19.676 32.925 1.00 84.94 108 ILE A CA 1
ATOM 895 C C . ILE A 1 108 ? -3.864 19.097 33.563 1.00 84.94 108 ILE A C 1
ATOM 897 O O . ILE A 1 108 ? -4.239 19.507 34.658 1.00 84.94 108 ILE A O 1
ATOM 901 N N . LEU A 1 109 ? -4.510 18.112 32.931 1.00 87.12 109 LEU A N 1
ATOM 902 C CA . LEU A 1 109 ? -5.709 17.472 33.486 1.00 87.12 109 LEU A CA 1
ATOM 903 C C . LEU A 1 109 ? -5.424 16.705 34.784 1.00 87.12 109 LEU A C 1
ATOM 905 O O . LEU A 1 109 ? -6.243 16.731 35.703 1.00 87.12 109 LEU A O 1
ATOM 909 N N . ILE A 1 110 ? -4.274 16.031 34.872 1.00 88.81 110 ILE A N 1
ATOM 910 C CA . ILE A 1 110 ? -3.847 15.331 36.090 1.00 88.81 110 ILE A CA 1
ATOM 911 C C . ILE A 1 110 ? -3.575 16.337 37.212 1.00 88.81 110 ILE A C 1
ATOM 913 O O . ILE A 1 110 ? -4.061 16.146 38.326 1.00 88.81 110 ILE A O 1
ATOM 917 N N . LEU A 1 111 ? -2.869 17.432 36.915 1.00 90.69 111 LEU A N 1
ATOM 918 C CA . LEU A 1 111 ? -2.601 18.497 37.883 1.00 90.69 111 LEU A CA 1
ATOM 919 C C . LEU A 1 111 ? -3.894 19.161 38.367 1.00 90.69 111 LEU A C 1
ATOM 921 O O . LEU A 1 111 ? -4.076 19.326 39.569 1.00 90.69 111 LEU A O 1
ATOM 925 N N . LEU A 1 112 ? -4.832 19.461 37.465 1.00 92.56 112 LEU A N 1
ATOM 926 C CA . LEU A 1 112 ? -6.122 20.050 37.827 1.00 92.56 112 LEU A CA 1
ATOM 927 C C . LEU A 1 112 ? -6.929 19.124 38.751 1.00 92.56 112 LEU A C 1
ATOM 929 O O . LEU A 1 112 ? -7.513 19.579 39.734 1.00 92.56 112 LEU A O 1
ATOM 933 N N . LYS A 1 113 ? -6.927 17.814 38.471 1.00 91.56 113 LYS A N 1
ATOM 934 C CA . LYS A 1 113 ? -7.584 16.821 39.332 1.00 91.56 113 LYS A CA 1
ATOM 935 C C . LYS A 1 113 ? -6.921 16.699 40.699 1.00 91.56 113 LYS A C 1
ATOM 937 O O . LYS A 1 113 ? -7.635 16.606 41.691 1.00 91.56 113 LYS A O 1
ATOM 942 N N . LEU A 1 114 ? -5.592 16.720 40.763 1.00 93.94 114 LEU A N 1
ATOM 943 C CA . LEU A 1 114 ? -4.857 16.698 42.028 1.00 93.94 114 LEU A CA 1
ATOM 944 C C . LEU A 1 114 ? -5.157 17.940 42.869 1.00 93.94 114 LEU A C 1
ATOM 946 O O . LEU A 1 114 ? -5.478 17.805 44.044 1.00 93.94 114 LEU A O 1
ATOM 950 N N . VAL A 1 115 ? -5.133 19.131 42.267 1.00 92.44 115 VAL A N 1
ATOM 951 C CA . VAL A 1 115 ? -5.457 20.386 42.961 1.00 92.44 115 VAL A CA 1
ATOM 952 C C . VAL A 1 115 ? -6.896 20.370 43.475 1.00 92.44 115 VAL A C 1
ATOM 954 O O . VAL A 1 115 ? -7.132 20.700 44.632 1.00 92.44 115 VAL A O 1
ATOM 957 N N . SER A 1 116 ? -7.854 19.931 42.655 1.00 88.25 116 SER A N 1
ATOM 958 C CA . SER A 1 116 ? -9.257 19.836 43.069 1.00 88.25 116 SER A CA 1
ATOM 959 C C . SER A 1 116 ? -9.467 18.812 44.190 1.00 88.25 116 SER A C 1
ATOM 961 O O . SER A 1 116 ? -10.213 19.090 45.126 1.00 88.25 116 SER A O 1
ATOM 963 N N . PHE A 1 117 ? -8.775 17.669 44.145 1.00 90.94 117 PHE A N 1
ATOM 964 C CA . PHE A 1 117 ? -8.815 16.662 45.207 1.00 90.94 117 PHE A CA 1
ATOM 965 C C . PHE A 1 117 ? -8.236 17.194 46.523 1.00 90.94 117 PHE A C 1
ATOM 967 O O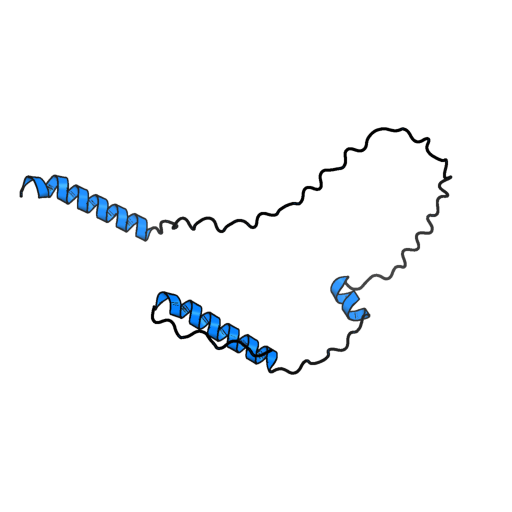 . PHE A 1 117 ? -8.873 17.065 47.565 1.00 90.94 117 PHE A O 1
ATOM 974 N N . PHE A 1 118 ? -7.068 17.841 46.477 1.00 90.62 118 PHE A N 1
ATOM 975 C CA . PHE A 1 118 ? -6.463 18.465 47.655 1.00 90.62 118 PHE A CA 1
ATOM 976 C C . PHE A 1 118 ? -7.357 19.564 48.229 1.00 90.62 118 PHE A C 1
ATOM 978 O O . PHE A 1 118 ? -7.583 19.603 49.435 1.00 90.62 118 PHE A O 1
ATOM 985 N N . PHE A 1 119 ? -7.918 20.423 47.378 1.00 89.06 119 PHE A N 1
ATOM 986 C CA . PHE A 1 119 ? -8.836 21.464 47.821 1.00 89.06 119 PHE A CA 1
ATOM 987 C C . PHE A 1 119 ? -10.065 20.867 48.516 1.00 89.06 119 PHE A C 1
ATOM 989 O O . PHE A 1 119 ? -10.410 21.273 49.621 1.00 89.06 119 PHE A O 1
ATOM 996 N N . PHE A 1 120 ? -10.684 19.847 47.918 1.00 88.62 120 PHE A N 1
ATOM 997 C CA . PHE A 1 120 ? -11.836 19.181 48.515 1.00 88.62 120 PHE A CA 1
ATOM 998 C C . PHE A 1 120 ? -11.500 18.557 49.878 1.00 88.62 120 PHE A C 1
ATOM 1000 O O . PHE A 1 120 ? -12.223 18.761 50.850 1.00 88.62 120 PHE A O 1
ATOM 1007 N N . PHE A 1 121 ? -10.382 17.836 49.967 1.00 88.12 121 PHE A N 1
ATOM 1008 C CA . PHE A 1 121 ? -10.022 17.085 51.168 1.00 8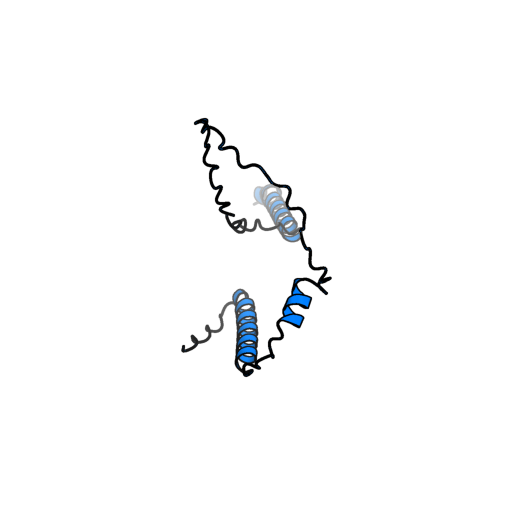8.12 121 PHE A CA 1
ATOM 1009 C C . PHE A 1 121 ? -9.572 17.979 52.330 1.00 88.12 121 PHE A C 1
ATOM 1011 O O . PHE A 1 121 ? -9.886 17.691 53.479 1.00 88.12 121 PHE A O 1
ATOM 1018 N N . PHE A 1 122 ? -8.854 19.068 52.050 1.00 87.56 122 PHE A N 1
ATOM 1019 C CA . PHE A 1 122 ? -8.327 19.947 53.098 1.00 87.56 122 PHE A CA 1
ATOM 1020 C C . PHE A 1 122 ? -9.253 21.111 53.451 1.00 87.56 122 PHE A C 1
ATOM 1022 O O . PHE A 1 122 ? -9.208 21.581 54.584 1.00 87.56 122 PHE A O 1
ATOM 1029 N N . PHE A 1 123 ? -10.089 21.576 52.517 1.00 82.06 123 PHE A N 1
ATOM 1030 C CA . PHE A 1 123 ? -10.905 22.776 52.726 1.00 82.06 123 PHE A CA 1
ATOM 1031 C C . PHE A 1 123 ? -12.410 22.520 52.766 1.00 82.06 123 PHE A C 1
ATOM 1033 O O . PHE A 1 123 ? -13.111 23.327 53.363 1.00 82.06 123 PHE A O 1
ATOM 1040 N N . LEU A 1 124 ? -12.923 21.441 52.166 1.00 74.50 124 LEU A N 1
ATOM 1041 C CA . LEU A 1 124 ? -14.363 21.139 52.180 1.00 74.50 124 LEU A CA 1
ATOM 1042 C C . LEU A 1 124 ? -14.733 20.019 53.156 1.00 74.50 124 LEU A C 1
ATOM 1044 O O . LEU A 1 124 ? -15.726 20.140 53.865 1.00 74.50 124 LEU A O 1
ATOM 1048 N N . LEU A 1 125 ? -13.932 18.953 53.219 1.00 77.38 125 LEU A N 1
ATOM 1049 C CA . LEU A 1 125 ? -14.190 17.802 54.084 1.00 77.38 125 LEU A CA 1
ATOM 1050 C C . LEU A 1 125 ? -14.315 18.129 55.588 1.00 77.38 125 LEU A C 1
ATOM 1052 O O . LEU A 1 125 ? -15.178 17.533 56.217 1.00 77.38 125 LEU A O 1
ATOM 1056 N N . PRO A 1 126 ? -13.538 19.054 56.194 1.00 79.00 126 PRO A N 1
ATOM 1057 C CA . PRO A 1 126 ? -13.687 19.352 57.623 1.00 79.00 126 PRO A CA 1
ATOM 1058 C C . PRO A 1 126 ? -14.930 20.192 57.974 1.00 79.00 126 PRO A C 1
ATOM 1060 O O . PRO A 1 126 ? -15.163 20.450 59.151 1.00 79.00 126 PRO A O 1
ATOM 1063 N N . PHE A 1 127 ? -15.710 20.632 56.980 1.00 73.50 127 PHE A N 1
ATOM 1064 C CA . PHE A 1 127 ? -16.946 21.403 57.173 1.00 73.50 127 PHE A CA 1
ATOM 1065 C C . PHE A 1 127 ? -18.220 20.612 56.826 1.00 73.50 127 PHE A C 1
ATOM 1067 O O . PHE A 1 127 ? -19.310 21.186 56.853 1.00 73.50 127 PHE A O 1
ATOM 1074 N N . MET A 1 128 ? -18.089 19.323 56.492 1.00 64.44 128 M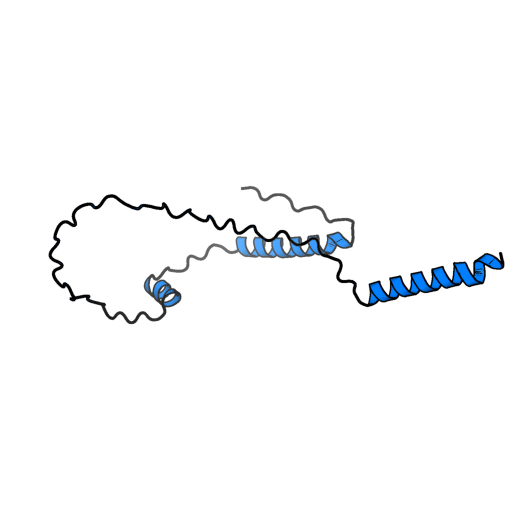ET A N 1
ATOM 1075 C CA . MET A 1 128 ? -19.197 18.378 56.294 1.00 64.44 128 MET A CA 1
ATOM 1076 C C . MET A 1 128 ? -19.272 17.402 57.462 1.00 64.44 128 MET A C 1
ATOM 1078 O O . MET A 1 128 ? -20.409 17.139 57.909 1.00 64.44 128 MET A O 1
#

Foldseek 3Di:
DDDDDQDDQDPDPVCNVVSVVVVVVVVVVVVVVVDPDDDDDDDVQVVCCVVPNPDPPPPPPCPVPPPDPDDPDPDDDDDDPPDPPPPPPVVPPDPDPPPPPCDVVNVVVVVVVVVVVCCCVPPVVVVD

Sequence (128 aa):
MKQPPPPPEPSKKKQRNKWKIWKEKRQEYDDFMSKPYTYRPFSPDAYHQELFGPAHLDPYTSDDTKAVEHRPLKRDTSTNPSAPSTSLTIKRPRPADSFPYLTPYLLILILLKLVSFFFFFFFLLPFM

pLDDT: mean 72.08, std 14.99, range [45.28, 93.94]